Protein AF-A0A377CE10-F1 (afdb_monomer_lite)

Radius of gyration: 23.25 Å; chains: 1; bounding box: 30×17×68 Å

Secondary structure (DSSP, 8-state):
----SSSSSTT---------------SS--TTSPPPGGGS-EETTEE---PPP-

pLDDT: mean 74.92, std 13.16, range [45.19, 92.56]

Sequence (54 aa):
MKKLIVSSVLAFITFSAQAAAFQVTSNEIKTGEQLTTSHVFSGFGCEGVIHRPH

Structure (mmCIF, N/CA/C/O backbone):
data_AF-A0A377CE10-F1
#
_entry.id   AF-A0A377CE10-F1
#
loop_
_atom_site.group_PDB
_atom_site.id
_atom_site.type_symbol
_atom_site.label_atom_id
_atom_site.label_alt_id
_atom_site.label_comp_id
_atom_site.label_asym_id
_atom_site.label_entity_id
_atom_site.label_seq_id
_atom_site.pdbx_PDB_ins_code
_atom_site.Cartn_x
_atom_site.Cartn_y
_atom_site.Cartn_z
_atom_site.occupancy
_atom_site.B_iso_or_equiv
_atom_site.auth_seq_id
_atom_site.auth_comp_id
_atom_site.auth_asym_id
_atom_site.auth_atom_id
_atom_site.pdbx_PDB_model_num
ATOM 1 N N . MET A 1 1 ? 15.551 -3.234 55.825 1.00 45.19 1 MET A N 1
ATOM 2 C CA . MET A 1 1 ? 14.898 -3.568 54.538 1.00 45.19 1 MET A CA 1
ATOM 3 C C . MET A 1 1 ? 13.708 -2.632 54.348 1.00 45.19 1 MET A C 1
ATOM 5 O O . MET A 1 1 ? 12.689 -2.834 54.987 1.00 45.19 1 MET A O 1
ATOM 9 N N . LYS A 1 2 ? 13.868 -1.515 53.624 1.00 51.25 2 LYS A N 1
ATOM 10 C CA . LYS A 1 2 ? 12.848 -0.443 53.564 1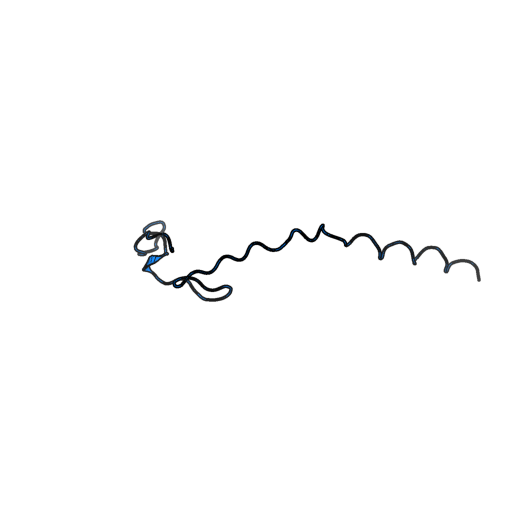.00 51.25 2 LYS A CA 1
ATOM 11 C C . LYS A 1 2 ? 12.964 0.357 52.255 1.00 51.25 2 LYS A C 1
ATOM 13 O O . LYS A 1 2 ? 13.112 1.568 52.283 1.00 51.25 2 LYS A O 1
ATOM 18 N N . LYS A 1 3 ? 13.033 -0.333 51.108 1.00 52.47 3 LYS A N 1
ATOM 19 C CA . LYS A 1 3 ? 13.191 0.290 49.774 1.00 52.47 3 LYS A CA 1
ATOM 20 C C . LYS A 1 3 ? 12.508 -0.503 48.643 1.00 52.47 3 LYS A C 1
ATOM 22 O O . LYS A 1 3 ? 13.063 -0.607 47.562 1.00 52.47 3 LYS A O 1
ATOM 27 N N . LEU A 1 4 ? 11.333 -1.093 48.878 1.00 57.69 4 LEU A N 1
ATOM 28 C CA . LEU A 1 4 ? 10.625 -1.879 47.846 1.00 57.69 4 LEU A CA 1
ATOM 29 C C . LEU A 1 4 ? 9.157 -1.468 47.646 1.00 57.69 4 LEU A C 1
ATOM 31 O O . LEU A 1 4 ? 8.353 -2.276 47.206 1.00 57.69 4 LEU A O 1
ATOM 35 N N . ILE A 1 5 ? 8.782 -0.226 47.972 1.00 58.41 5 ILE A N 1
ATOM 36 C CA . ILE A 1 5 ? 7.383 0.239 47.824 1.00 58.41 5 ILE A CA 1
ATOM 37 C C . ILE A 1 5 ? 7.257 1.402 46.822 1.00 58.41 5 ILE A C 1
ATOM 39 O O . ILE A 1 5 ? 6.173 1.918 46.589 1.00 58.41 5 ILE A O 1
ATOM 43 N N . VAL A 1 6 ? 8.352 1.806 46.170 1.00 57.00 6 VAL A N 1
ATOM 44 C CA . VAL A 1 6 ? 8.356 2.912 45.192 1.00 57.00 6 VAL A CA 1
ATOM 45 C C . VAL A 1 6 ? 8.685 2.375 43.799 1.00 57.00 6 VAL A C 1
ATOM 47 O O . VAL A 1 6 ? 9.625 2.811 43.152 1.00 57.00 6 VAL A O 1
ATOM 50 N N . SER A 1 7 ? 7.982 1.333 43.356 1.00 55.84 7 SER A N 1
ATOM 51 C CA . SER A 1 7 ? 8.157 0.815 41.986 1.00 55.84 7 SER A CA 1
ATOM 52 C C . SER A 1 7 ? 6.885 0.211 41.376 1.00 55.84 7 SER A C 1
ATOM 54 O O . SER A 1 7 ? 6.917 -0.281 40.259 1.00 55.84 7 SER A O 1
ATOM 56 N N . SER A 1 8 ? 5.734 0.284 42.059 1.00 58.0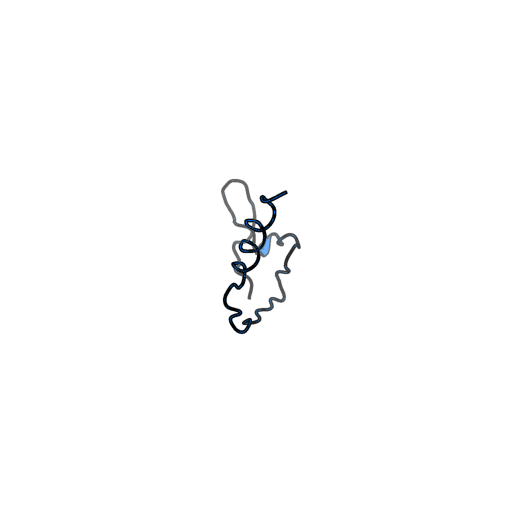6 8 SER A N 1
ATOM 57 C CA . SER A 1 8 ? 4.500 -0.367 41.580 1.00 58.06 8 SER A CA 1
ATOM 58 C C . SER A 1 8 ? 3.478 0.574 40.927 1.00 58.06 8 SER A C 1
ATOM 60 O O . SER A 1 8 ? 2.404 0.115 40.552 1.00 58.06 8 SER A O 1
ATOM 62 N N . VAL A 1 9 ? 3.764 1.876 40.790 1.00 59.44 9 VAL A N 1
ATOM 63 C CA . VAL A 1 9 ? 2.762 2.869 40.332 1.00 59.44 9 VAL A CA 1
ATOM 64 C C . VAL A 1 9 ? 2.902 3.221 38.840 1.00 59.44 9 VAL A C 1
ATOM 66 O O . VAL A 1 9 ? 2.021 3.856 38.272 1.00 59.44 9 VAL A O 1
ATOM 69 N N . LEU A 1 10 ? 3.962 2.773 38.156 1.00 55.69 10 LEU A N 1
ATOM 70 C CA . LEU A 1 10 ? 4.233 3.194 36.771 1.00 55.69 10 LEU A CA 1
ATOM 71 C C . LEU A 1 10 ? 3.485 2.382 35.690 1.00 55.69 10 LEU A C 1
ATOM 73 O O . LEU A 1 10 ? 3.607 2.680 34.508 1.00 55.69 10 LEU A O 1
ATOM 77 N N . ALA A 1 11 ? 2.690 1.375 36.064 1.00 60.44 11 ALA A N 1
ATOM 78 C CA . ALA A 1 11 ? 2.087 0.435 35.110 1.00 60.44 11 ALA A CA 1
ATOM 79 C C . ALA A 1 11 ? 0.695 0.828 34.566 1.00 60.44 11 ALA A C 1
ATOM 81 O O . ALA A 1 11 ? 0.109 0.053 33.818 1.00 60.44 11 ALA A O 1
ATOM 82 N N . PHE A 1 12 ? 0.142 1.998 34.911 1.00 59.00 12 PHE A N 1
ATOM 83 C CA . PHE A 1 12 ? -1.281 2.298 34.651 1.00 59.00 12 PHE A CA 1
ATOM 84 C C . PHE A 1 12 ? -1.572 3.373 33.588 1.00 59.00 12 PHE A C 1
ATOM 86 O O . PHE A 1 12 ? -2.721 3.782 33.453 1.00 59.00 12 PHE A O 1
ATOM 93 N N . ILE A 1 13 ? -0.585 3.829 32.807 1.00 66.25 13 ILE A N 1
ATOM 94 C CA . ILE A 1 13 ? -0.764 4.983 31.893 1.00 66.25 13 ILE A CA 1
ATOM 95 C C . ILE A 1 13 ? -0.918 4.612 30.405 1.00 66.25 13 ILE A C 1
ATOM 97 O O . ILE A 1 13 ? -0.720 5.459 29.540 1.00 66.25 13 ILE A O 1
ATOM 101 N N . THR A 1 14 ? -1.264 3.369 30.060 1.00 66.31 14 THR A N 1
ATOM 102 C CA . THR A 1 14 ? -1.385 2.944 28.646 1.00 66.31 14 THR A CA 1
ATOM 103 C C . THR A 1 14 ? -2.820 2.754 28.163 1.00 66.31 14 THR A C 1
ATOM 105 O O . THR A 1 14 ? -3.042 2.098 27.147 1.00 66.31 14 THR A O 1
ATOM 108 N N . PHE A 1 15 ? -3.811 3.345 28.834 1.00 63.09 15 PHE A N 1
ATOM 109 C CA . PHE A 1 15 ? -5.179 3.332 28.321 1.00 63.09 15 PHE A CA 1
ATOM 110 C C . PHE A 1 15 ? -5.363 4.455 27.292 1.00 63.09 15 PHE A C 1
ATOM 112 O O . PHE A 1 15 ? -5.801 5.559 27.614 1.00 63.09 15 PHE A O 1
ATOM 119 N N . SER A 1 16 ? -4.986 4.191 26.039 1.00 72.38 16 SER A N 1
ATOM 120 C CA . SER A 1 16 ? -5.483 4.986 24.918 1.00 72.38 16 SER A CA 1
ATOM 121 C C . SER A 1 16 ? -7.000 4.805 24.846 1.00 72.38 16 SER A C 1
ATOM 123 O O . SER A 1 16 ? -7.516 3.695 24.981 1.00 72.38 16 SER A O 1
ATOM 125 N N . ALA A 1 17 ? -7.733 5.907 24.685 1.00 69.69 17 ALA A N 1
ATOM 126 C CA . ALA A 1 17 ? -9.177 5.857 24.520 1.00 69.69 17 ALA A CA 1
ATOM 127 C C . ALA A 1 17 ? -9.514 4.944 23.329 1.00 69.69 17 ALA A C 1
ATOM 129 O O . ALA A 1 17 ? -9.150 5.242 22.190 1.00 69.69 17 ALA A O 1
ATOM 130 N N . GLN A 1 18 ? -10.178 3.817 23.599 1.00 62.56 18 GLN A N 1
ATOM 131 C CA . GLN A 1 18 ? -10.647 2.895 22.572 1.00 62.56 18 GLN A CA 1
ATOM 132 C C . GLN A 1 18 ? -11.846 3.542 21.872 1.00 62.56 18 GLN A C 1
ATOM 134 O O . GLN A 1 18 ? -12.997 3.344 22.254 1.00 62.56 18 GLN A O 1
ATOM 139 N N . ALA A 1 19 ? -11.572 4.377 20.870 1.00 68.25 19 ALA A N 1
ATOM 140 C CA . ALA A 1 19 ? -12.596 4.786 19.924 1.00 68.25 19 ALA A CA 1
ATOM 141 C C . ALA A 1 19 ? -13.144 3.524 19.243 1.00 68.25 19 ALA A C 1
ATOM 143 O O . ALA A 1 19 ? -12.376 2.620 18.900 1.00 68.25 19 ALA A O 1
ATOM 144 N N . ALA A 1 20 ? -14.464 3.451 19.058 1.00 71.00 20 ALA A N 1
ATOM 145 C CA . ALA A 1 20 ? -15.055 2.402 18.239 1.00 71.00 20 ALA A CA 1
ATOM 146 C C . ALA A 1 20 ? -14.357 2.413 16.870 1.00 71.00 20 ALA A C 1
ATOM 148 O O . ALA A 1 20 ? -14.297 3.450 16.207 1.00 71.00 20 ALA A O 1
ATOM 149 N N . ALA A 1 21 ? -13.762 1.282 16.491 1.00 73.25 21 ALA A N 1
ATOM 150 C CA . ALA A 1 21 ? -12.961 1.203 15.282 1.00 73.25 21 ALA A CA 1
ATOM 151 C C . ALA A 1 21 ? -13.872 1.345 14.058 1.00 73.25 21 ALA A C 1
ATOM 153 O O . ALA A 1 21 ? -14.703 0.479 13.786 1.00 73.25 21 ALA A O 1
ATOM 154 N N . PHE A 1 22 ? -13.713 2.438 13.314 1.00 82.25 22 PHE A N 1
ATOM 155 C CA . PHE A 1 22 ? -14.245 2.532 11.962 1.00 82.25 22 PHE A CA 1
ATOM 156 C C . PHE A 1 22 ? -13.454 1.575 11.066 1.00 82.25 22 PHE A C 1
ATOM 158 O O . PHE A 1 22 ? -12.223 1.613 11.049 1.00 82.25 22 PHE A O 1
ATOM 165 N N . GLN A 1 23 ? -14.158 0.699 10.351 1.00 86.12 23 GLN A N 1
ATOM 166 C CA . GLN A 1 23 ? -13.540 -0.249 9.432 1.00 86.12 23 GLN A CA 1
ATOM 167 C C . GLN A 1 23 ? -13.608 0.303 8.012 1.00 86.12 23 GLN A C 1
ATOM 169 O O . GLN A 1 23 ? -14.679 0.673 7.534 1.00 86.1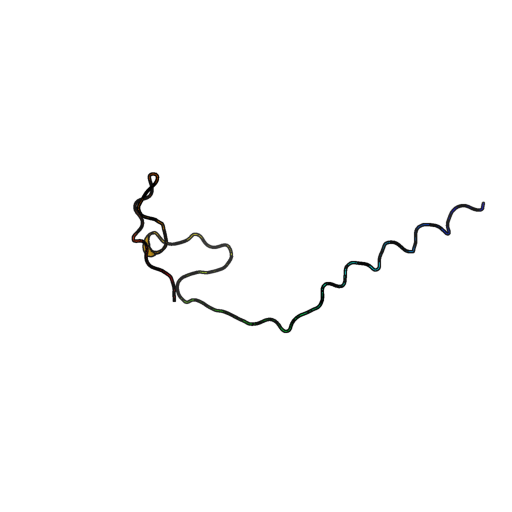2 23 GLN A O 1
ATOM 174 N N . VAL A 1 24 ? -12.458 0.331 7.343 1.00 86.38 24 VAL A N 1
ATOM 175 C CA . VAL A 1 24 ? -12.338 0.654 5.922 1.00 86.38 24 VAL A CA 1
ATOM 176 C C . VAL A 1 24 ? -11.670 -0.517 5.221 1.00 86.38 24 VAL A C 1
ATOM 178 O O . VAL A 1 24 ? -10.678 -1.064 5.701 1.00 86.38 24 VAL A O 1
ATOM 181 N N . THR A 1 25 ? -12.238 -0.916 4.094 1.00 91.25 25 THR A N 1
ATOM 182 C CA . THR A 1 25 ? -11.715 -1.986 3.248 1.00 91.25 25 THR A CA 1
ATOM 183 C C . THR A 1 25 ? -11.511 -1.439 1.852 1.00 91.25 25 THR A C 1
ATOM 185 O O . THR A 1 25 ? -12.329 -0.647 1.395 1.00 91.25 25 THR A O 1
ATOM 188 N N . SER A 1 26 ? -10.478 -1.908 1.164 1.00 86.69 26 SER A N 1
ATOM 189 C CA . SER A 1 26 ? -10.275 -1.626 -0.252 1.00 86.69 26 SER A CA 1
ATOM 190 C C . SER A 1 26 ? -10.064 -2.936 -0.998 1.00 86.69 26 SER A C 1
ATOM 192 O O . SER A 1 26 ? -9.506 -3.894 -0.458 1.00 86.69 26 SER A O 1
ATOM 194 N N . ASN A 1 27 ? -10.514 -2.977 -2.248 1.00 89.88 27 ASN A N 1
ATOM 195 C CA . ASN A 1 27 ? -10.275 -4.114 -3.136 1.00 89.88 27 ASN A CA 1
ATOM 196 C C . ASN A 1 27 ? -8.866 -4.076 -3.749 1.00 89.88 27 ASN A C 1
ATOM 198 O O . ASN A 1 27 ? -8.417 -5.065 -4.325 1.00 89.88 27 ASN A O 1
ATOM 202 N N . GLU A 1 28 ? -8.175 -2.942 -3.621 1.00 86.44 28 GLU A N 1
ATOM 203 C CA . GLU A 1 28 ? -6.964 -2.622 -4.378 1.00 86.44 28 GLU A CA 1
ATOM 204 C C . GLU A 1 28 ? -5.725 -2.482 -3.488 1.00 86.44 28 GLU A C 1
ATOM 206 O O . GLU A 1 28 ? -4.602 -2.641 -3.970 1.00 86.44 28 GLU A O 1
ATOM 211 N N . ILE A 1 29 ? -5.917 -2.223 -2.188 1.00 88.50 29 ILE A N 1
ATOM 212 C CA . 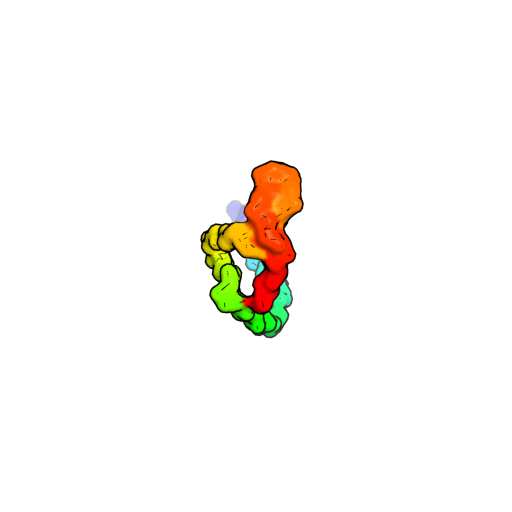ILE A 1 29 ? -4.837 -2.082 -1.205 1.00 88.50 29 ILE A CA 1
ATOM 213 C C . ILE A 1 29 ? -5.081 -2.954 0.026 1.00 88.50 29 ILE A C 1
ATOM 215 O O . ILE A 1 29 ? -6.200 -3.077 0.525 1.00 88.50 29 ILE A O 1
ATOM 219 N N . LYS A 1 30 ? -4.005 -3.555 0.539 1.00 92.56 30 LYS A N 1
ATOM 220 C CA . LYS A 1 30 ? -4.016 -4.382 1.749 1.00 92.56 30 LYS A CA 1
ATOM 221 C C . LYS A 1 30 ? -2.874 -3.979 2.669 1.00 92.56 30 LYS A C 1
ATOM 223 O O . LYS A 1 30 ? -1.776 -3.668 2.216 1.00 92.56 30 LYS A O 1
ATOM 228 N N . THR A 1 31 ? -3.132 -3.987 3.972 1.00 90.81 31 THR A N 1
ATOM 229 C CA . THR A 1 31 ? -2.120 -3.660 4.979 1.00 90.81 31 THR A CA 1
ATOM 230 C C . THR A 1 31 ? -0.951 -4.640 4.900 1.00 90.81 31 THR A C 1
ATOM 232 O O . THR A 1 31 ? -1.154 -5.845 4.996 1.00 90.81 31 THR A O 1
ATOM 235 N N . GLY A 1 32 ? 0.266 -4.110 4.760 1.00 92.50 32 GLY A N 1
ATOM 236 C CA . GLY A 1 32 ? 1.500 -4.902 4.694 1.00 92.50 32 GLY A CA 1
ATOM 237 C C . GLY A 1 32 ? 1.860 -5.423 3.300 1.00 92.50 32 GLY A C 1
ATOM 238 O O . GLY A 1 32 ? 2.967 -5.919 3.125 1.00 92.50 32 GLY A O 1
ATOM 239 N N . GLU A 1 33 ? 0.977 -5.267 2.313 1.00 91.88 33 GLU A N 1
ATOM 240 C CA . GLU A 1 33 ? 1.233 -5.663 0.927 1.00 91.88 33 GLU A CA 1
ATOM 241 C C . GLU A 1 33 ? 1.817 -4.502 0.111 1.00 91.88 33 GLU A C 1
ATOM 243 O O . GLU A 1 33 ? 1.541 -3.326 0.368 1.00 91.88 33 GLU A O 1
ATOM 248 N N . GLN A 1 34 ? 2.621 -4.831 -0.902 1.00 89.62 34 GLN A N 1
ATOM 249 C CA . GLN A 1 34 ? 3.180 -3.837 -1.817 1.00 89.62 34 GLN A CA 1
ATOM 250 C C . GLN A 1 34 ? 2.091 -3.269 -2.741 1.00 89.62 34 GLN A C 1
ATOM 252 O O . GLN A 1 34 ? 1.281 -4.005 -3.303 1.00 89.62 34 GLN A O 1
ATOM 257 N N . LEU A 1 35 ? 2.104 -1.948 -2.941 1.00 86.94 35 LEU A N 1
ATOM 258 C CA . LEU A 1 35 ? 1.200 -1.277 -3.875 1.00 86.94 35 LEU A CA 1
ATOM 259 C C . LEU A 1 35 ? 1.496 -1.667 -5.326 1.00 86.94 35 LEU A C 1
ATOM 261 O O . LEU A 1 35 ? 2.652 -1.751 -5.746 1.00 86.94 35 LEU A O 1
ATOM 265 N N . THR A 1 36 ? 0.436 -1.828 -6.114 1.00 86.62 36 THR A N 1
ATOM 266 C CA . THR A 1 36 ? 0.541 -1.976 -7.568 1.00 86.62 36 THR A CA 1
ATOM 267 C C . THR A 1 36 ? 0.933 -0.649 -8.224 1.00 86.62 36 THR A C 1
ATOM 269 O O . THR A 1 36 ? 0.660 0.429 -7.692 1.00 86.62 36 THR A O 1
ATOM 272 N N . THR A 1 37 ? 1.541 -0.709 -9.412 1.00 84.31 37 THR A N 1
ATOM 273 C CA . THR A 1 37 ? 1.988 0.477 -10.172 1.00 84.31 37 THR A CA 1
ATOM 274 C C . THR A 1 37 ? 0.857 1.459 -10.484 1.00 84.31 37 THR A C 1
ATOM 276 O O . THR A 1 37 ? 1.102 2.659 -10.593 1.00 84.31 37 THR A O 1
ATOM 279 N N . SER A 1 38 ? -0.394 0.991 -10.538 1.00 82.44 38 SER A N 1
ATOM 280 C CA . SER A 1 38 ? -1.583 1.838 -10.692 1.00 82.44 38 SER A CA 1
ATOM 281 C C . SER A 1 38 ? -1.717 2.906 -9.600 1.00 82.44 38 SER A C 1
ATOM 283 O O . SER A 1 38 ? -2.199 4.001 -9.880 1.00 82.44 38 SER A O 1
ATOM 285 N N . HIS A 1 39 ? -1.240 2.619 -8.386 1.00 79.62 39 HIS A N 1
ATOM 286 C CA . HIS A 1 39 ? -1.329 3.507 -7.220 1.00 79.62 39 HIS A CA 1
ATOM 287 C C . HIS A 1 39 ? -0.008 4.217 -6.895 1.00 79.62 39 HIS A C 1
ATOM 289 O O . HIS A 1 39 ? 0.076 4.966 -5.921 1.00 79.62 39 HIS A O 1
ATOM 295 N N . VAL A 1 40 ? 1.039 3.979 -7.688 1.00 86.25 40 VAL A N 1
ATOM 296 C CA . VAL A 1 40 ? 2.335 4.646 -7.538 1.00 86.25 40 VAL A CA 1
ATOM 297 C C . VAL A 1 40 ? 2.303 5.987 -8.275 1.00 86.25 40 VAL A C 1
ATOM 299 O O . VAL A 1 40 ? 1.610 6.162 -9.280 1.00 86.25 40 VAL A O 1
ATOM 302 N N . PHE A 1 41 ? 3.043 6.963 -7.754 1.00 85.69 41 PHE A N 1
ATOM 303 C CA . PHE A 1 41 ? 3.163 8.272 -8.380 1.00 85.69 41 PHE A CA 1
ATOM 304 C C . PHE A 1 41 ? 3.974 8.205 -9.689 1.00 85.69 41 PHE A C 1
ATOM 306 O O . PHE A 1 41 ? 4.936 7.445 -9.782 1.00 85.69 41 PHE A O 1
ATOM 313 N N . SER A 1 42 ? 3.615 9.020 -10.684 1.00 83.12 42 SER A N 1
ATOM 314 C CA . SER A 1 42 ? 4.391 9.198 -11.919 1.00 83.12 42 SER A CA 1
ATOM 315 C C . SER A 1 42 ? 5.280 10.434 -11.791 1.00 83.12 42 SER A C 1
ATOM 317 O O . SER A 1 42 ? 4.865 11.548 -12.110 1.00 83.12 42 SER A O 1
ATOM 319 N N . GLY A 1 43 ? 6.494 10.252 -11.282 1.00 85.62 43 GLY A N 1
ATOM 320 C CA . GLY A 1 43 ? 7.459 11.324 -11.038 1.00 85.62 43 GLY A CA 1
ATOM 321 C C . GLY A 1 43 ? 8.526 10.917 -10.025 1.00 85.62 43 GLY A C 1
ATOM 322 O O . GLY A 1 43 ? 8.462 9.833 -9.454 1.00 85.62 43 GLY A O 1
ATOM 323 N N . PHE A 1 44 ? 9.541 11.765 -9.822 1.00 87.25 44 PHE A N 1
ATOM 324 C CA . PHE A 1 44 ? 10.703 11.475 -8.956 1.00 87.25 44 PHE A CA 1
ATOM 325 C C . PHE A 1 44 ? 11.435 10.151 -9.280 1.00 87.25 44 PHE A C 1
ATOM 327 O O . PHE A 1 44 ? 12.094 9.581 -8.417 1.00 87.25 44 PHE A O 1
ATOM 334 N N . GLY A 1 45 ? 11.334 9.670 -10.526 1.00 86.25 45 GLY A N 1
ATOM 335 C CA . GLY A 1 45 ? 11.909 8.391 -10.965 1.00 86.25 45 GLY A CA 1
ATOM 336 C C . GLY A 1 45 ? 10.960 7.188 -10.875 1.00 86.25 45 GLY A C 1
ATOM 337 O O . GLY A 1 45 ? 11.392 6.069 -11.130 1.00 86.25 45 GLY A O 1
ATOM 338 N N . CYS A 1 46 ? 9.686 7.395 -10.533 1.00 85.06 46 CYS A N 1
ATOM 339 C CA . CYS A 1 46 ? 8.646 6.367 -10.557 1.00 85.06 46 CYS A CA 1
ATOM 340 C C . CYS A 1 46 ? 7.740 6.511 -11.791 1.00 85.06 46 CYS A C 1
ATOM 342 O O . CYS A 1 46 ? 7.405 7.628 -12.186 1.00 85.06 46 CYS A O 1
ATOM 344 N N . GLU A 1 47 ? 7.303 5.383 -12.357 1.00 84.56 47 GLU A N 1
ATOM 345 C CA . GLU A 1 47 ? 6.452 5.304 -13.561 1.00 84.56 47 GLU A CA 1
ATOM 346 C C . GLU A 1 47 ? 5.067 4.706 -13.242 1.00 84.56 47 GLU A C 1
ATOM 348 O O . GLU A 1 47 ? 4.575 3.807 -13.923 1.00 84.56 47 GLU A O 1
ATOM 353 N N . GLY A 1 48 ? 4.451 5.138 -12.137 1.00 80.38 48 GLY A N 1
ATOM 354 C CA . GLY A 1 48 ? 3.093 4.711 -11.788 1.00 80.38 48 GLY A CA 1
ATOM 355 C C . GLY A 1 48 ? 1.998 5.462 -12.558 1.00 80.38 48 GLY A C 1
ATOM 356 O O . GLY A 1 48 ? 2.286 6.347 -13.352 1.00 80.38 48 GLY A O 1
ATOM 357 N N . VAL A 1 49 ? 0.723 5.129 -12.329 1.00 79.56 49 VAL A N 1
ATOM 358 C CA . VAL A 1 49 ? -0.416 5.703 -13.091 1.00 79.56 49 VAL A CA 1
ATOM 359 C C . VAL A 1 49 ? -1.136 6.839 -12.337 1.00 79.56 49 VAL A C 1
ATOM 361 O O . VAL A 1 49 ? -1.995 7.508 -12.903 1.00 79.56 49 VAL A O 1
ATOM 364 N N . ILE A 1 50 ? -0.772 7.116 -11.075 1.00 69.69 50 ILE A N 1
ATOM 365 C CA . ILE A 1 50 ? -1.429 8.126 -10.214 1.00 69.69 50 ILE A CA 1
ATOM 366 C C . ILE A 1 50 ? -2.959 7.920 -10.148 1.00 69.69 50 ILE A C 1
ATOM 368 O O . ILE A 1 50 ? -3.741 8.869 -10.232 1.00 69.69 50 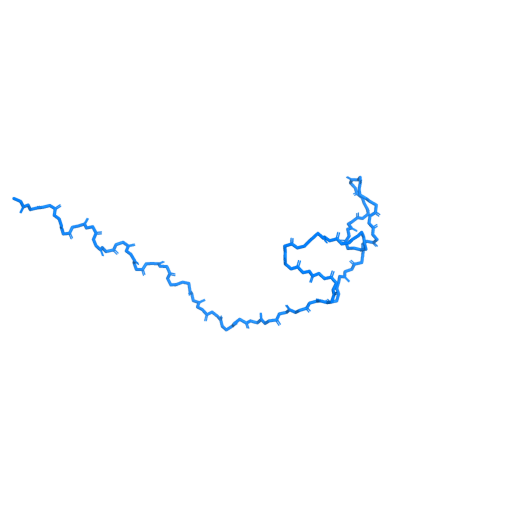ILE A O 1
ATOM 372 N N . HIS A 1 51 ? -3.420 6.677 -9.994 1.00 71.88 51 HIS A N 1
ATOM 373 C CA . HIS A 1 51 ? -4.821 6.408 -9.681 1.00 71.88 51 HIS A CA 1
ATOM 374 C C . HIS A 1 51 ? -4.999 6.279 -8.166 1.00 71.88 51 HIS A C 1
ATOM 376 O O . HIS A 1 51 ? -4.179 5.654 -7.493 1.00 71.88 51 HIS A 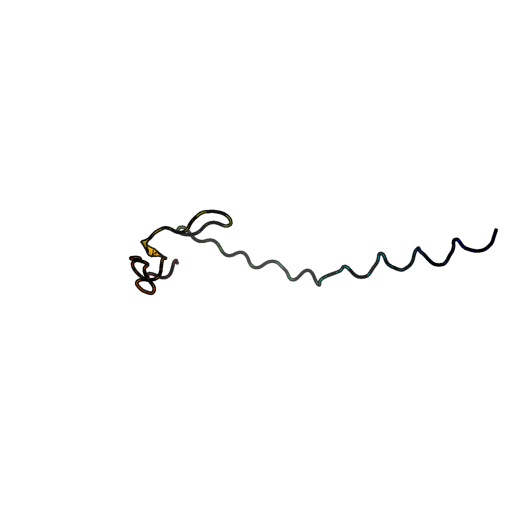O 1
ATOM 382 N N . ARG A 1 52 ? -6.046 6.893 -7.600 1.00 69.25 52 ARG A N 1
ATOM 383 C CA . ARG A 1 52 ? -6.375 6.698 -6.180 1.00 69.25 52 ARG A CA 1
ATOM 384 C C . ARG A 1 52 ? -7.202 5.420 -6.032 1.00 69.25 52 ARG A C 1
ATOM 386 O O . ARG A 1 52 ? -8.149 5.281 -6.799 1.00 69.25 52 ARG A O 1
ATOM 393 N N . PRO A 1 53 ? -6.878 4.543 -5.066 1.00 66.81 53 PRO A N 1
ATOM 394 C CA . PRO A 1 53 ? -7.698 3.369 -4.804 1.00 66.81 53 PRO A CA 1
ATOM 395 C C . PRO A 1 53 ? -9.076 3.789 -4.275 1.00 66.81 53 PRO A C 1
ATOM 397 O O . PRO A 1 53 ? -9.209 4.849 -3.647 1.00 66.81 53 PRO A O 1
ATOM 400 N N . HIS A 1 54 ? -10.075 2.957 -4.549 1.00 66.06 54 HIS A N 1
ATOM 401 C CA . HIS A 1 54 ? -11.438 3.024 -4.035 1.00 66.06 54 HIS A CA 1
ATOM 402 C C . HIS A 1 54 ? -11.529 2.570 -2.572 1.00 66.06 54 HIS A C 1
ATOM 404 O O . HIS A 1 54 ? -10.805 1.621 -2.163 1.00 66.06 54 HIS A O 1
#

Foldseek 3Di:
DPPDPPPDPPPPPPDDPPDPDDDDDFPQDDPPDDHDLCCDDCDPPRNRNNDDTD

Organism: Escherichia coli (NCBI:txid562)